Protein AF-A0A4Q0GIN2-F1 (afdb_monomer_lite)

Sequence (69 aa):
MTFGNLDHFKAGVKILFIESCDAKHGNWKAHRGKALAFGREVAFGNIPHMSLWASDSREDVVSWAISGL

Radius of gyration: 12.32 Å; chains: 1; bounding box: 28×28×33 Å

pLDDT: mean 75.97, std 13.49, range [42.94, 91.25]

Foldseek 3Di:
DDPQDVVVVVVQWAFPDKDWDQLVDPRDIKMWGWIQHPNDIDTDTRRPDDDPVCVVPPVVSVCVRPVPD

Secondary structure (DSSP, 8-state):
--TT-HHHHHHHSEEEEEEEEE-SSTT-EEEEEEEEETTEEEEEEE-----HHHHTT-HHHHHHHHTT-

Structure (mmCIF, N/CA/C/O backbone):
data_AF-A0A4Q0GIN2-F1
#
_entry.id   AF-A0A4Q0GIN2-F1
#
loop_
_atom_site.group_PDB
_atom_site.id
_atom_site.type_symbol
_atom_site.label_atom_id
_atom_site.label_alt_id
_atom_site.label_comp_id
_atom_site.label_asym_id
_atom_site.label_entity_id
_atom_site.label_seq_id
_atom_site.pdbx_PDB_ins_code
_atom_site.Cartn_x
_atom_site.Cartn_y
_atom_site.Cartn_z
_atom_site.occupancy
_atom_site.B_iso_or_equiv
_atom_site.auth_seq_id
_atom_site.auth_comp_id
_atom_site.auth_asym_id
_atom_site.auth_atom_id
_atom_site.pdbx_PDB_model_num
ATOM 1 N N . MET A 1 1 ? 1.163 16.377 -7.974 1.00 44.03 1 MET A N 1
ATOM 2 C CA . MET A 1 1 ? 0.587 15.493 -6.939 1.00 44.03 1 MET A CA 1
ATOM 3 C C . MET A 1 1 ? -0.429 14.606 -7.645 1.00 44.03 1 MET A C 1
ATOM 5 O O . MET A 1 1 ? -1.402 15.132 -8.163 1.00 44.03 1 MET A O 1
ATOM 9 N N . THR A 1 2 ? -0.138 13.320 -7.828 1.00 48.41 2 THR A N 1
ATOM 10 C CA . THR A 1 2 ? -0.998 12.381 -8.570 1.00 48.41 2 THR A CA 1
ATOM 11 C C . THR A 1 2 ? -1.950 11.675 -7.610 1.00 48.41 2 THR A C 1
ATOM 13 O O . THR A 1 2 ? -1.535 11.258 -6.530 1.00 48.41 2 THR A O 1
ATOM 16 N N . PHE A 1 3 ? -3.208 11.500 -8.023 1.00 49.31 3 PHE A N 1
ATOM 17 C CA . PHE A 1 3 ? -4.285 10.858 -7.251 1.00 49.31 3 PHE A CA 1
ATOM 18 C C . PHE A 1 3 ? -4.001 9.400 -6.818 1.00 49.31 3 PHE A C 1
ATOM 20 O O . PHE A 1 3 ? -4.772 8.833 -6.055 1.00 49.31 3 PHE A O 1
ATOM 27 N N . GLY A 1 4 ? -2.886 8.801 -7.257 1.00 54.44 4 GLY A N 1
ATOM 28 C CA . GLY A 1 4 ? -2.427 7.465 -6.857 1.00 54.44 4 GLY A CA 1
ATOM 29 C C . GLY A 1 4 ? -1.239 7.429 -5.884 1.00 54.44 4 GLY A C 1
ATOM 30 O O . GLY A 1 4 ? -0.750 6.340 -5.594 1.00 54.44 4 GLY A O 1
ATOM 31 N N . ASN A 1 5 ? -0.735 8.572 -5.396 1.00 66.94 5 ASN A N 1
ATOM 32 C CA . ASN A 1 5 ? 0.374 8.580 -4.432 1.00 66.94 5 ASN A CA 1
ATOM 33 C C . ASN A 1 5 ? -0.099 8.075 -3.049 1.00 66.94 5 ASN A C 1
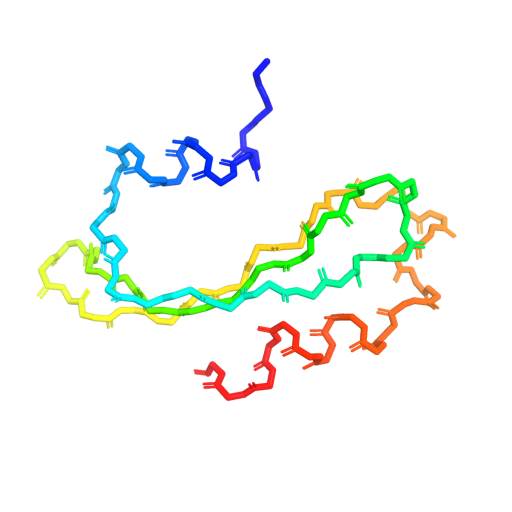ATOM 35 O O . ASN A 1 5 ? -1.107 8.545 -2.518 1.00 66.94 5 ASN A O 1
ATOM 39 N N . LEU A 1 6 ? 0.669 7.162 -2.445 1.00 71.06 6 LEU A N 1
ATOM 40 C CA . LEU A 1 6 ? 0.500 6.669 -1.077 1.00 71.06 6 LEU A CA 1
ATOM 41 C C . LEU A 1 6 ? 0.341 7.792 -0.036 1.00 71.06 6 LEU A C 1
ATOM 43 O O . LEU A 1 6 ? -0.418 7.632 0.915 1.00 71.06 6 LEU A O 1
ATOM 47 N N . ASP A 1 7 ? 1.016 8.929 -0.199 1.00 74.06 7 ASP A N 1
ATOM 48 C CA . ASP A 1 7 ? 0.888 10.059 0.730 1.00 74.06 7 ASP A CA 1
ATOM 49 C C . ASP A 1 7 ? -0.524 10.657 0.724 1.00 74.06 7 ASP A C 1
ATOM 51 O O . ASP A 1 7 ? -1.039 11.047 1.770 1.00 74.06 7 ASP A O 1
ATOM 55 N N . HIS A 1 8 ? -1.192 10.661 -0.434 1.00 69.25 8 HIS A N 1
ATOM 56 C CA . HIS A 1 8 ? -2.589 11.077 -0.532 1.00 69.25 8 HIS A CA 1
ATOM 57 C C . HIS A 1 8 ? -3.521 10.041 0.107 1.00 69.25 8 HIS A C 1
ATOM 59 O O . HIS A 1 8 ? -4.440 10.401 0.836 1.00 69.25 8 HIS A O 1
ATOM 65 N N . PHE A 1 9 ? -3.240 8.750 -0.090 1.00 71.38 9 PHE A N 1
ATOM 66 C CA . PHE A 1 9 ? -3.971 7.669 0.574 1.00 71.38 9 PHE A CA 1
ATOM 67 C C . PHE A 1 9 ? -3.871 7.777 2.107 1.00 71.38 9 PHE A C 1
ATOM 69 O O . PHE A 1 9 ? -4.888 7.761 2.798 1.00 71.38 9 PHE A O 1
ATOM 76 N N . LYS A 1 10 ? -2.665 8.005 2.641 1.00 72.88 10 LYS A N 1
ATOM 77 C CA . LYS A 1 10 ? -2.410 8.214 4.079 1.00 72.88 10 LYS A CA 1
ATOM 78 C C . LYS A 1 10 ? -3.164 9.405 4.679 1.00 72.88 10 LYS A C 1
ATOM 80 O O . LYS A 1 10 ? -3.397 9.411 5.881 1.00 72.88 10 LYS A O 1
ATOM 85 N N . ALA A 1 11 ? -3.536 10.406 3.880 1.00 76.06 11 ALA A N 1
ATOM 86 C CA . ALA A 1 11 ? -4.287 11.560 4.371 1.00 76.06 11 ALA A CA 1
ATOM 87 C C . ALA A 1 11 ? -5.752 11.219 4.708 1.00 76.06 11 ALA A C 1
ATOM 89 O O . ALA A 1 11 ? -6.347 11.874 5.560 1.00 76.06 11 ALA A O 1
ATOM 90 N N . GLY A 1 12 ? -6.331 10.204 4.052 1.00 76.12 12 GLY A N 1
ATOM 91 C CA . GLY A 1 12 ? -7.733 9.804 4.226 1.00 76.12 12 GLY A CA 1
ATOM 92 C C . GLY A 1 12 ? -7.949 8.525 5.039 1.00 76.12 12 GLY A C 1
ATOM 93 O O . GLY A 1 12 ? -9.087 8.219 5.392 1.00 76.12 12 GLY A O 1
ATOM 94 N N . VAL A 1 13 ? -6.888 7.767 5.336 1.00 82.75 13 VAL A N 1
ATOM 95 C CA . VAL A 1 13 ? -6.972 6.488 6.056 1.00 82.75 13 VAL A CA 1
ATOM 96 C C . VAL A 1 13 ? -5.866 6.341 7.100 1.00 82.75 13 VAL A C 1
ATOM 98 O O . VAL A 1 13 ? -4.756 6.841 6.932 1.00 82.75 13 VAL A O 1
ATOM 101 N N . LYS A 1 14 ? -6.129 5.592 8.176 1.00 88.50 14 LYS A N 1
ATOM 102 C CA . LYS A 1 14 ? -5.084 5.232 9.146 1.00 88.50 14 LYS A CA 1
ATOM 103 C C . LYS A 1 14 ? -4.413 3.935 8.707 1.00 88.50 14 LYS A C 1
ATOM 105 O O . LYS A 1 14 ? -5.040 2.883 8.767 1.00 88.50 14 LYS A O 1
ATOM 110 N N . ILE A 1 15 ? -3.142 3.976 8.314 1.00 88.50 15 ILE A N 1
ATOM 111 C CA . ILE A 1 15 ? -2.387 2.754 7.998 1.00 88.50 15 ILE A CA 1
ATOM 112 C C . ILE A 1 15 ? -2.078 1.984 9.289 1.00 88.50 15 ILE A C 1
ATOM 114 O O . ILE A 1 15 ? -1.554 2.553 10.245 1.00 88.50 15 ILE A O 1
ATOM 118 N N . LEU A 1 16 ? -2.420 0.695 9.311 1.00 90.50 16 LEU A N 1
ATOM 119 C CA . LEU A 1 16 ? -2.126 -0.230 10.410 1.00 90.50 16 LEU A CA 1
ATOM 120 C C . LEU A 1 16 ? -0.798 -0.951 10.172 1.00 90.50 16 LEU A C 1
ATOM 122 O O . LEU A 1 16 ? 0.005 -1.102 11.086 1.00 90.50 16 LEU A O 1
ATOM 126 N N . PHE A 1 17 ? -0.573 -1.376 8.930 1.00 90.19 17 PHE A N 1
ATOM 127 C CA . PHE A 1 17 ? 0.626 -2.083 8.503 1.00 90.19 17 PHE A CA 1
ATOM 128 C C . PHE A 1 17 ? 0.865 -1.857 7.011 1.00 90.19 17 PHE A C 1
ATOM 130 O O . PHE A 1 17 ? -0.095 -1.744 6.245 1.00 90.19 17 PHE A O 1
ATOM 137 N N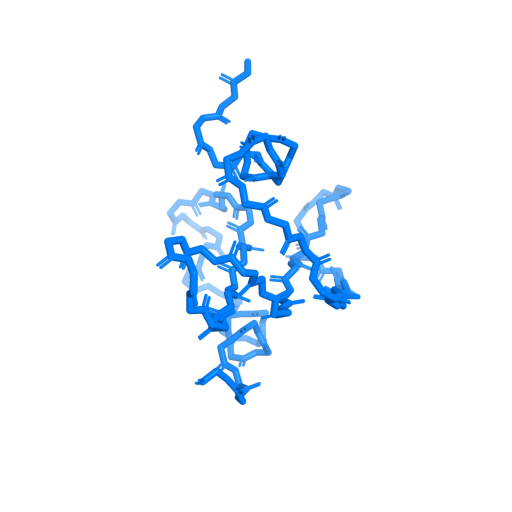 . ILE A 1 18 ? 2.135 -1.804 6.607 1.00 90.06 18 ILE A N 1
ATOM 138 C CA . ILE A 1 18 ? 2.537 -1.657 5.212 1.00 90.06 18 ILE A CA 1
ATOM 139 C C . ILE A 1 18 ? 3.803 -2.463 4.920 1.00 90.06 18 ILE A C 1
ATOM 141 O O . ILE A 1 18 ? 4.791 -2.383 5.647 1.00 90.06 18 ILE A O 1
ATOM 145 N N . GLU A 1 19 ? 3.778 -3.185 3.807 1.00 91.12 19 GLU A N 1
ATOM 146 C CA . GLU A 1 19 ? 4.945 -3.797 3.180 1.00 91.12 19 GLU A CA 1
ATOM 147 C C . GLU A 1 19 ? 5.233 -3.099 1.863 1.00 91.12 19 GLU A C 1
ATOM 149 O O . GLU A 1 19 ? 4.330 -2.591 1.193 1.00 91.12 19 GLU A O 1
ATOM 154 N N . SER A 1 20 ? 6.507 -3.076 1.485 1.00 90.25 20 SER A N 1
ATOM 155 C CA . SER A 1 20 ? 6.948 -2.497 0.220 1.00 90.25 20 SER A CA 1
ATOM 156 C C . SER A 1 20 ? 7.863 -3.466 -0.509 1.00 90.25 20 SER A C 1
ATOM 158 O O . SER A 1 20 ? 8.737 -4.074 0.107 1.00 90.25 20 SER A O 1
ATOM 160 N N . CYS A 1 21 ? 7.699 -3.561 -1.823 1.00 87.31 21 CYS A N 1
ATOM 161 C CA . CYS A 1 21 ? 8.623 -4.265 -2.700 1.00 87.31 21 CYS A CA 1
A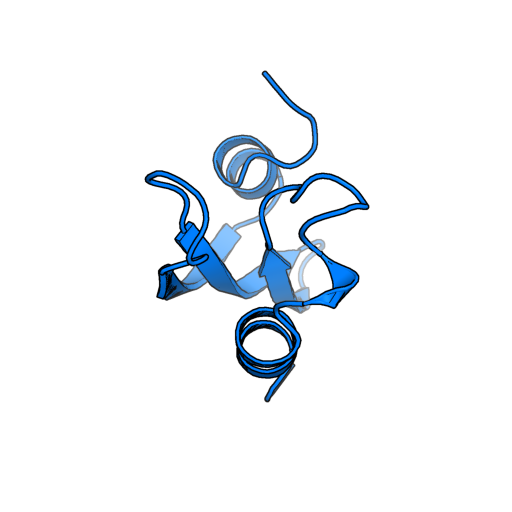TOM 162 C C . CYS A 1 21 ? 9.046 -3.360 -3.861 1.00 87.31 21 CYS A C 1
ATOM 164 O O . CYS A 1 21 ? 8.491 -2.279 -4.082 1.00 87.31 21 CYS A O 1
ATOM 166 N N . ASP A 1 22 ? 10.086 -3.775 -4.578 1.00 86.06 22 ASP A N 1
ATOM 167 C CA . ASP A 1 22 ? 10.505 -3.066 -5.778 1.00 86.06 22 ASP A CA 1
ATOM 168 C C . ASP A 1 22 ? 9.457 -3.214 -6.887 1.00 86.06 22 ASP A C 1
ATOM 170 O O . ASP A 1 22 ? 9.087 -4.335 -7.232 1.00 86.06 22 ASP A O 1
ATOM 174 N N . ALA A 1 23 ? 8.991 -2.094 -7.453 1.00 78.12 23 ALA A N 1
ATOM 175 C CA . ALA A 1 23 ? 8.037 -2.125 -8.563 1.00 78.12 23 ALA A CA 1
ATOM 176 C C . ALA A 1 23 ? 8.705 -2.471 -9.907 1.00 78.12 23 ALA A C 1
ATOM 178 O O . ALA A 1 23 ? 8.026 -2.548 -10.929 1.00 78.12 23 ALA A O 1
ATOM 179 N N . LYS A 1 24 ? 10.036 -2.647 -9.928 1.00 77.75 24 LYS A N 1
ATOM 180 C CA . LYS A 1 24 ? 10.854 -2.942 -11.114 1.00 77.75 24 LYS A CA 1
ATOM 181 C C . LYS A 1 24 ? 10.623 -1.943 -12.254 1.00 77.75 24 LYS A C 1
ATOM 183 O O . LYS A 1 24 ? 10.692 -2.298 -13.435 1.00 77.75 24 LYS A O 1
ATOM 188 N N . HIS A 1 25 ? 10.353 -0.690 -11.886 1.00 74.50 25 HIS A N 1
ATOM 189 C CA . HIS A 1 25 ? 10.146 0.437 -12.787 1.00 74.50 25 HIS A CA 1
ATOM 190 C C . HIS A 1 25 ? 10.742 1.711 -12.174 1.00 74.50 25 HIS A C 1
ATOM 192 O O . HIS A 1 25 ? 10.182 2.301 -11.249 1.00 74.50 25 HIS A O 1
ATOM 198 N N . GLY A 1 26 ? 11.907 2.127 -12.678 1.00 75.81 26 GLY A N 1
ATOM 199 C CA . GLY A 1 26 ? 12.662 3.241 -12.101 1.00 75.81 26 GLY A CA 1
ATOM 200 C C . GLY A 1 26 ? 12.986 3.002 -10.623 1.00 75.81 26 GLY A C 1
ATOM 201 O O . GLY A 1 26 ? 13.371 1.904 -10.240 1.00 75.81 26 GLY A O 1
ATOM 202 N N . ASN A 1 27 ? 12.787 4.030 -9.794 1.00 78.25 27 ASN A N 1
ATOM 203 C CA . ASN A 1 27 ? 12.964 3.955 -8.336 1.00 78.25 27 ASN A CA 1
ATOM 204 C C . ASN A 1 27 ? 11.636 3.736 -7.590 1.00 78.25 27 ASN A C 1
ATOM 206 O O . ASN A 1 27 ? 11.527 4.051 -6.403 1.00 78.25 27 ASN A O 1
ATOM 210 N N . TRP A 1 28 ? 10.593 3.287 -8.289 1.00 80.50 28 TRP A N 1
ATOM 211 C CA . TRP A 1 28 ? 9.266 3.171 -7.702 1.00 80.50 28 TRP A CA 1
ATOM 212 C C . TRP A 1 28 ? 9.121 1.906 -6.856 1.00 80.50 28 TRP A C 1
ATOM 214 O O . TRP A 1 28 ? 9.758 0.879 -7.095 1.00 80.50 28 TRP A O 1
ATOM 224 N N . LYS A 1 29 ? 8.245 1.986 -5.857 1.00 84.25 29 LYS A N 1
ATOM 225 C CA . LYS A 1 29 ? 7.904 0.875 -4.970 1.00 84.25 29 LYS A CA 1
ATOM 226 C C . LYS A 1 29 ? 6.427 0.550 -5.110 1.00 84.25 29 LYS A C 1
ATOM 228 O O . LYS A 1 29 ? 5.613 1.451 -5.291 1.00 84.25 29 LYS A O 1
ATOM 233 N N . ALA A 1 30 ? 6.110 -0.736 -5.047 1.00 85.62 30 ALA A N 1
ATOM 234 C CA . ALA A 1 30 ? 4.747 -1.200 -4.861 1.00 85.62 30 ALA A CA 1
ATOM 235 C C . ALA A 1 30 ? 4.521 -1.424 -3.367 1.00 85.62 30 ALA A C 1
ATOM 237 O O . ALA A 1 30 ? 5.434 -1.828 -2.640 1.00 85.62 30 ALA A O 1
ATOM 238 N N . HIS A 1 31 ? 3.306 -1.157 -2.914 1.00 87.00 31 HIS A N 1
ATOM 239 C CA . HIS A 1 31 ? 2.935 -1.238 -1.514 1.00 87.00 31 HIS A CA 1
ATOM 240 C C . HIS A 1 31 ? 1.709 -2.118 -1.343 1.00 87.00 31 HIS A C 1
ATOM 242 O O . HIS A 1 31 ? 0.795 -2.092 -2.165 1.00 87.00 31 HIS A O 1
ATOM 248 N N . ARG A 1 32 ? 1.652 -2.844 -0.234 1.00 88.38 32 ARG A N 1
ATOM 249 C CA . ARG A 1 32 ? 0.436 -3.519 0.217 1.00 88.38 32 ARG A CA 1
ATOM 250 C C . ARG A 1 32 ? 0.323 -3.423 1.726 1.00 88.38 32 ARG A C 1
ATOM 252 O O . ARG A 1 32 ? 1.319 -3.165 2.401 1.00 88.38 32 ARG A O 1
ATOM 259 N N . GLY A 1 33 ? -0.862 -3.637 2.270 1.00 89.75 33 GLY A N 1
ATOM 260 C CA . GLY A 1 33 ? -1.025 -3.640 3.714 1.00 89.75 33 GLY A CA 1
ATOM 261 C C . GLY A 1 33 ? -2.466 -3.550 4.169 1.00 89.75 33 GLY A C 1
ATOM 262 O O . GLY A 1 33 ? -3.394 -3.892 3.440 1.00 89.75 33 GLY A O 1
ATOM 263 N N . LYS A 1 34 ? -2.634 -3.079 5.404 1.00 90.75 34 LYS A N 1
ATOM 264 C CA . LYS A 1 34 ? -3.932 -2.909 6.056 1.00 90.75 34 LYS A CA 1
ATOM 265 C C . LYS A 1 34 ? -4.099 -1.479 6.534 1.00 90.75 34 LYS A C 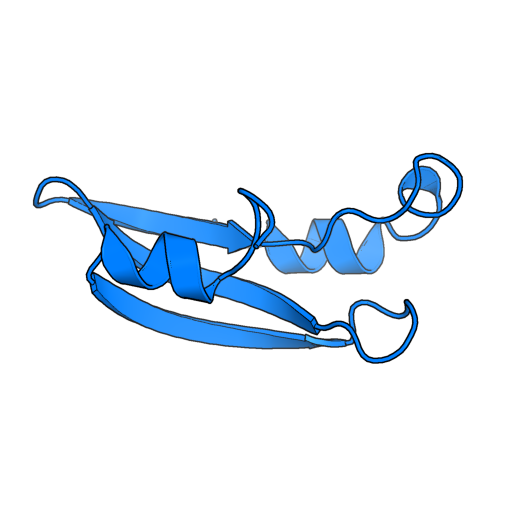1
ATOM 267 O O . LYS A 1 34 ? -3.159 -0.870 7.053 1.00 90.75 34 LYS A O 1
ATOM 272 N N . ALA A 1 35 ? -5.302 -0.953 6.391 1.00 90.12 35 ALA A N 1
ATOM 273 C CA . ALA A 1 35 ? -5.672 0.375 6.846 1.00 90.12 35 ALA A CA 1
ATOM 274 C C . ALA A 1 35 ? -7.041 0.352 7.528 1.00 90.12 35 ALA A C 1
ATOM 276 O O . ALA A 1 35 ? -7.862 -0.519 7.268 1.00 90.12 35 ALA A O 1
ATOM 277 N N . LEU A 1 36 ? -7.297 1.331 8.389 1.00 90.44 36 LEU A N 1
ATOM 278 C CA . LEU A 1 36 ? -8.626 1.629 8.896 1.00 90.44 36 LEU A CA 1
ATOM 279 C C . LEU A 1 36 ? -9.242 2.716 8.010 1.00 90.44 36 LEU A C 1
ATOM 281 O O . LEU A 1 36 ? -8.776 3.860 8.006 1.00 90.44 36 LEU A O 1
ATOM 285 N N . ALA A 1 37 ? -10.290 2.352 7.280 1.00 83.44 37 ALA A N 1
ATOM 286 C CA . ALA A 1 37 ? -11.084 3.246 6.450 1.00 83.44 37 ALA A CA 1
ATOM 287 C C . ALA A 1 37 ? -12.551 3.141 6.878 1.00 83.44 37 ALA A C 1
ATOM 289 O O . ALA A 1 37 ? -13.086 2.043 7.014 1.00 83.44 37 ALA A O 1
ATOM 290 N N . PHE A 1 38 ? -13.203 4.278 7.133 1.00 83.62 38 PHE A N 1
ATOM 291 C CA . PHE A 1 38 ? -14.614 4.323 7.551 1.00 83.62 38 PHE A CA 1
ATOM 292 C C . PHE A 1 38 ? -14.938 3.429 8.769 1.00 83.62 38 PHE A C 1
ATOM 294 O O . PHE A 1 38 ? -15.987 2.791 8.830 1.00 83.62 38 PHE A O 1
ATOM 301 N N . GLY A 1 39 ? -14.012 3.341 9.732 1.00 84.06 39 GLY A N 1
ATOM 302 C CA . GLY A 1 39 ? -14.167 2.508 10.933 1.00 84.06 39 GLY A CA 1
ATOM 303 C C . GLY A 1 39 ? -14.039 1.000 10.694 1.00 84.06 39 GLY A C 1
ATOM 304 O O . GLY A 1 39 ? -14.279 0.223 11.614 1.00 84.06 39 GLY A O 1
ATOM 305 N N . ARG A 1 40 ? -13.651 0.574 9.487 1.00 86.50 40 ARG A N 1
ATOM 306 C CA . ARG A 1 40 ? -13.418 -0.828 9.131 1.00 86.50 40 ARG A CA 1
ATOM 307 C C . ARG A 1 40 ? -11.971 -1.048 8.732 1.00 86.50 40 ARG A C 1
ATOM 309 O O . ARG A 1 40 ? -11.348 -0.189 8.111 1.00 86.50 40 ARG A O 1
ATOM 316 N N . GLU A 1 41 ? -11.443 -2.209 9.094 1.00 91.25 41 GLU A N 1
ATOM 317 C CA . GLU A 1 41 ? -10.156 -2.664 8.583 1.00 91.25 41 GLU A CA 1
ATOM 318 C C . GLU A 1 41 ? -10.325 -3.092 7.122 1.00 91.25 41 GLU A C 1
ATOM 320 O O . GLU A 1 41 ? -11.213 -3.879 6.796 1.00 91.25 41 GLU A O 1
ATOM 325 N N . VAL A 1 42 ? -9.490 -2.543 6.245 1.00 87.69 42 VAL A N 1
ATOM 326 C CA . VAL A 1 42 ? -9.447 -2.846 4.815 1.00 87.69 42 VAL A CA 1
ATOM 327 C C . VAL A 1 42 ? -8.026 -3.214 4.418 1.00 87.69 42 VAL A C 1
ATOM 329 O O . VAL A 1 42 ? -7.059 -2.601 4.881 1.00 87.69 42 VAL A O 1
ATOM 332 N N . ALA A 1 43 ? -7.895 -4.211 3.553 1.00 88.75 43 ALA A N 1
ATOM 333 C CA . ALA A 1 43 ? -6.633 -4.533 2.909 1.00 88.75 43 ALA A CA 1
ATOM 334 C C . ALA A 1 43 ? -6.462 -3.640 1.663 1.00 88.75 43 ALA A C 1
ATOM 336 O O . ALA A 1 43 ? -7.445 -3.305 1.001 1.00 88.75 43 ALA A O 1
ATOM 337 N N . PHE A 1 44 ? -5.239 -3.205 1.358 1.00 84.31 44 PHE A N 1
ATOM 338 C CA . PHE A 1 44 ? -4.957 -2.382 0.180 1.00 84.31 44 PHE A CA 1
ATOM 339 C C . PHE A 1 44 ? -3.701 -2.846 -0.552 1.00 84.31 44 PHE A C 1
ATOM 341 O O . PHE A 1 44 ? -2.731 -3.277 0.071 1.00 84.31 44 PHE A O 1
ATOM 348 N N . GLY A 1 45 ? -3.709 -2.667 -1.873 1.00 84.62 45 GLY A N 1
ATOM 349 C CA . GLY A 1 45 ? -2.537 -2.712 -2.739 1.00 84.62 45 GLY A CA 1
ATOM 350 C C . GLY A 1 45 ? -2.422 -1.388 -3.493 1.00 84.62 45 GLY A C 1
ATOM 351 O O . GLY A 1 45 ? -3.389 -0.925 -4.093 1.00 84.62 45 GLY A O 1
ATOM 352 N N . ASN A 1 46 ? -1.257 -0.749 -3.439 1.00 81.00 46 ASN A N 1
ATOM 353 C CA . ASN A 1 46 ? -0.922 0.438 -4.215 1.00 81.00 46 ASN A CA 1
ATOM 354 C C . ASN A 1 46 ? 0.248 0.085 -5.131 1.00 81.00 46 ASN A C 1
ATOM 356 O O . ASN A 1 46 ? 1.378 -0.104 -4.681 1.00 81.00 46 ASN A O 1
ATOM 360 N N . ILE A 1 47 ? -0.046 -0.028 -6.419 1.00 76.38 47 ILE A N 1
ATOM 361 C CA . ILE A 1 47 ? 0.957 -0.237 -7.454 1.00 76.38 47 ILE A CA 1
ATOM 362 C C . ILE A 1 47 ? 1.051 1.082 -8.216 1.00 76.38 47 ILE A C 1
ATOM 364 O O . ILE A 1 47 ? 0.021 1.593 -8.667 1.00 76.38 47 ILE A O 1
ATOM 368 N N . PRO A 1 48 ? 2.247 1.671 -8.339 1.00 71.38 48 PRO A N 1
ATOM 369 C CA . PRO A 1 48 ? 2.401 2.914 -9.068 1.00 71.38 48 PRO A CA 1
ATOM 370 C C . PRO A 1 48 ? 1.995 2.701 -10.530 1.00 71.38 48 PRO A C 1
ATOM 372 O O . PRO A 1 48 ? 2.187 1.617 -11.080 1.00 71.38 48 PRO A O 1
ATOM 375 N N . HIS A 1 49 ? 1.406 3.729 -11.146 1.00 65.00 49 HIS A N 1
ATOM 376 C CA . HIS A 1 49 ? 0.885 3.659 -12.512 1.00 65.00 49 HIS A CA 1
ATOM 377 C C . HIS A 1 49 ? 2.021 3.397 -13.508 1.00 65.00 49 HIS A C 1
ATOM 379 O O . HIS A 1 49 ? 2.638 4.327 -14.033 1.00 65.00 49 HIS A O 1
ATOM 385 N N . ME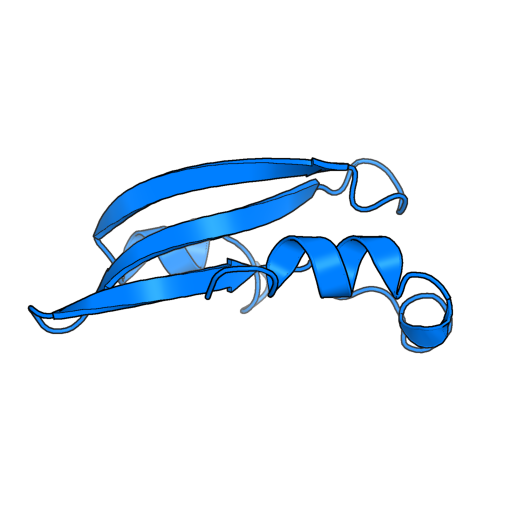T A 1 50 ? 2.301 2.124 -13.768 1.00 59.09 50 MET A N 1
ATOM 386 C CA . MET A 1 50 ? 3.173 1.707 -14.854 1.00 59.09 50 MET A CA 1
ATOM 387 C C . MET A 1 50 ? 2.477 2.114 -16.153 1.00 59.09 50 MET A C 1
ATOM 389 O O . MET A 1 50 ? 1.259 1.991 -16.265 1.00 59.09 50 MET A O 1
ATOM 393 N N . SER A 1 51 ? 3.205 2.679 -17.116 1.00 47.78 51 SER A N 1
ATOM 394 C CA . SER A 1 51 ? 2.626 2.914 -18.443 1.00 47.78 51 SER A CA 1
ATOM 395 C C . SER A 1 51 ? 1.973 1.618 -18.946 1.00 47.78 51 SER A C 1
ATOM 397 O O . SER A 1 51 ? 2.469 0.538 -18.631 1.00 47.78 51 SER A O 1
ATOM 399 N N . LEU A 1 52 ? 0.887 1.715 -19.726 1.00 42.94 52 LEU A N 1
ATOM 400 C CA . LEU A 1 52 ? 0.148 0.557 -20.274 1.00 42.94 52 LEU A CA 1
ATOM 401 C C . LEU A 1 52 ? 1.085 -0.502 -20.905 1.00 42.94 52 LEU A C 1
ATOM 403 O O . LEU A 1 52 ? 0.839 -1.696 -20.861 1.00 42.94 52 LEU A O 1
ATOM 407 N N . TRP A 1 53 ? 2.218 -0.044 -21.441 1.00 46.44 53 TRP A N 1
ATOM 408 C CA . TRP A 1 53 ? 3.264 -0.842 -22.080 1.00 46.44 53 TRP A CA 1
ATOM 409 C C . TRP A 1 53 ? 4.171 -1.623 -21.109 1.00 46.44 53 TRP A C 1
ATOM 411 O O . TRP A 1 53 ? 4.869 -2.539 -21.530 1.00 46.44 53 TRP A O 1
ATOM 421 N N . ALA A 1 54 ? 4.206 -1.253 -19.828 1.00 51.28 54 ALA A N 1
ATOM 422 C CA . ALA A 1 54 ? 5.017 -1.884 -18.786 1.00 51.28 54 ALA A CA 1
ATOM 423 C C . ALA A 1 54 ? 4.171 -2.696 -17.787 1.00 51.28 54 ALA A C 1
ATOM 425 O O . ALA A 1 54 ? 4.684 -3.667 -17.225 1.00 51.28 54 ALA A O 1
ATOM 426 N N . SER A 1 55 ? 2.891 -2.342 -17.596 1.00 52.09 55 SER A N 1
ATOM 427 C CA . SER A 1 55 ? 1.942 -3.037 -16.710 1.00 52.09 55 SER A CA 1
ATOM 428 C C . SER A 1 55 ? 1.714 -4.498 -17.084 1.00 52.09 55 SER A C 1
ATOM 430 O O . SER A 1 55 ? 1.772 -5.361 -16.210 1.00 52.09 55 SER A O 1
ATOM 432 N N . ASP A 1 56 ? 1.577 -4.781 -18.378 1.00 54.09 56 ASP A N 1
ATOM 433 C CA . ASP A 1 56 ? 1.229 -6.111 -18.895 1.00 54.09 56 ASP A CA 1
ATOM 434 C C . ASP A 1 56 ? 2.388 -7.126 -18.777 1.00 54.09 56 ASP A C 1
ATOM 436 O O . ASP A 1 56 ? 2.218 -8.310 -19.034 1.00 54.09 56 ASP A O 1
ATOM 440 N N . SER A 1 57 ? 3.582 -6.678 -18.362 1.00 61.09 57 SER A N 1
ATOM 441 C CA . SER A 1 57 ? 4.801 -7.502 -18.259 1.00 61.09 57 SER A CA 1
ATOM 442 C C . SER A 1 57 ? 5.280 -7.760 -16.822 1.00 61.09 57 SER A C 1
ATOM 444 O O . SER A 1 57 ? 6.374 -8.299 -16.612 1.00 61.09 57 SER A O 1
ATOM 446 N N . ARG A 1 58 ? 4.514 -7.315 -15.817 1.00 71.62 58 ARG A N 1
ATOM 447 C CA . ARG A 1 58 ? 4.905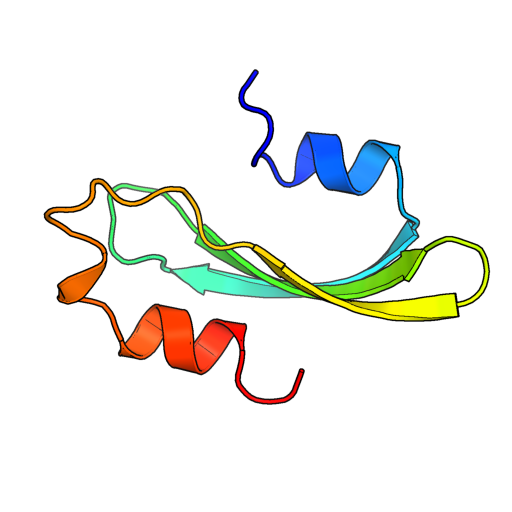 -7.329 -14.393 1.00 71.62 58 ARG A CA 1
ATOM 448 C C . ARG A 1 58 ? 3.828 -7.954 -13.511 1.00 71.62 58 ARG A C 1
ATOM 450 O O . ARG A 1 58 ? 3.500 -7.453 -12.433 1.00 71.62 58 ARG A O 1
ATOM 457 N N . GLU A 1 59 ? 3.290 -9.074 -13.986 1.00 76.38 59 GLU A N 1
ATOM 458 C CA . GLU A 1 59 ? 2.335 -9.905 -13.249 1.00 76.38 59 GLU A CA 1
ATOM 459 C C . GLU A 1 59 ? 2.865 -10.317 -11.873 1.00 76.38 59 GLU A C 1
ATOM 461 O O . GLU A 1 59 ? 2.077 -10.488 -10.953 1.00 76.38 59 GLU A O 1
ATOM 466 N N . ASP A 1 60 ? 4.184 -10.425 -11.692 1.00 81.81 60 ASP A N 1
ATOM 467 C CA . ASP A 1 60 ? 4.820 -10.747 -10.414 1.00 81.81 60 ASP A CA 1
ATOM 468 C C . ASP A 1 60 ? 4.589 -9.663 -9.350 1.00 81.81 60 ASP A C 1
ATOM 470 O O . ASP A 1 60 ? 4.238 -9.977 -8.212 1.00 81.81 60 ASP A O 1
ATOM 474 N N . VAL A 1 61 ? 4.730 -8.386 -9.719 1.00 80.06 61 VAL A N 1
ATOM 475 C CA . VAL A 1 61 ? 4.501 -7.244 -8.816 1.00 80.06 61 VAL A CA 1
ATOM 476 C C . VAL A 1 61 ? 3.014 -7.107 -8.496 1.00 80.06 61 VAL A C 1
ATOM 478 O O . VAL A 1 61 ? 2.648 -6.888 -7.340 1.00 80.06 61 VAL A O 1
ATOM 481 N N . VAL A 1 62 ? 2.156 -7.276 -9.507 1.00 78.94 62 VAL A N 1
ATOM 482 C CA . VAL A 1 62 ? 0.697 -7.244 -9.335 1.00 78.94 62 VAL A CA 1
ATOM 483 C C . VAL A 1 62 ? 0.237 -8.387 -8.440 1.00 78.94 62 VAL A C 1
ATOM 485 O O . VAL A 1 62 ? -0.437 -8.140 -7.442 1.00 78.94 62 VAL A O 1
ATOM 488 N N . SER A 1 63 ? 0.668 -9.613 -8.735 1.00 83.44 63 SER A N 1
ATOM 489 C CA . SER A 1 63 ? 0.352 -10.808 -7.949 1.00 83.44 63 SER A CA 1
ATOM 490 C C . SER A 1 63 ? 0.841 -10.669 -6.514 1.00 83.44 63 SER A C 1
ATOM 492 O O . SER A 1 63 ? 0.100 -10.983 -5.591 1.00 83.44 63 SER A O 1
ATOM 494 N N . TRP A 1 64 ? 2.047 -10.139 -6.291 1.00 85.88 64 TRP A N 1
ATOM 495 C CA . TRP A 1 64 ? 2.533 -9.858 -4.941 1.00 85.88 64 TRP A CA 1
ATOM 496 C C . TRP A 1 64 ? 1.643 -8.848 -4.204 1.00 85.88 64 TRP A C 1
ATOM 498 O O . TRP A 1 64 ? 1.294 -9.071 -3.044 1.00 85.88 64 TRP A O 1
ATOM 508 N N . ALA A 1 65 ? 1.257 -7.753 -4.863 1.00 79.56 65 ALA A N 1
ATOM 509 C CA . ALA A 1 65 ? 0.490 -6.682 -4.233 1.00 79.56 65 ALA A CA 1
ATOM 510 C C . ALA A 1 65 ? -0.924 -7.123 -3.827 1.00 79.56 65 ALA A C 1
ATOM 512 O O . ALA A 1 65 ? -1.429 -6.640 -2.816 1.00 79.56 65 ALA A O 1
ATOM 513 N N . ILE A 1 66 ? -1.537 -8.038 -4.588 1.00 79.69 66 ILE A N 1
ATOM 514 C CA . ILE A 1 66 ? -2.886 -8.561 -4.313 1.00 79.69 66 ILE A CA 1
ATOM 515 C C . ILE A 1 66 ? -2.893 -9.882 -3.537 1.00 79.69 66 ILE A C 1
ATOM 517 O O . ILE A 1 66 ? -3.914 -10.252 -2.968 1.00 79.69 66 ILE A O 1
ATOM 521 N N . SER A 1 67 ? -1.775 -10.608 -3.497 1.00 77.69 67 SER A N 1
ATOM 522 C CA . SER A 1 67 ? -1.680 -11.883 -2.786 1.00 77.69 67 SER A CA 1
ATOM 523 C C . SER A 1 67 ? -1.890 -11.675 -1.286 1.00 77.69 67 SER A C 1
ATOM 525 O O . SER A 1 67 ? -1.005 -11.162 -0.600 1.00 77.69 67 SER A O 1
ATOM 527 N N . GLY A 1 68 ? -3.023 -12.153 -0.770 1.00 66.25 68 GLY A N 1
ATOM 528 C CA . GLY A 1 68 ? -3.386 -12.062 0.646 1.00 66.25 68 GLY A CA 1
ATOM 529 C C . GLY A 1 68 ? -4.203 -10.822 1.027 1.00 66.25 68 GLY A C 1
ATOM 530 O O . GLY A 1 68 ? -4.385 -10.591 2.224 1.00 66.25 68 GLY A O 1
ATOM 531 N N . LEU A 1 69 ? -4.669 -10.041 0.041 1.00 67.12 69 LEU A N 1
ATOM 532 C CA . LEU A 1 69 ? -5.817 -9.136 0.194 1.00 67.12 69 LEU A CA 1
ATOM 533 C C . LEU A 1 69 ? -7.121 -9.942 0.131 1.00 67.12 69 LEU A C 1
ATOM 535 O O . LEU A 1 69 ? -8.042 -9.592 0.901 1.00 67.12 69 LEU A O 1
#